Protein AF-E5XTR4-F1 (afdb_monomer_lite)

Sequence (170 aa):
MRFRQPLIAGAALVLGLLGGTASTASAEPEEAGPSCGLVDQMRAALRDEVGPGVGGVRSVLRQPYWLFEVQQNDVKAKLDILEGGADHLRDLDDGEPVPGLAPLLGQFEAAVAEARKETEDIFYFRVLNVYTQTPVLSRHPIRPSYWEKLDRVDDLSDQIDDFLDNVACD

Foldseek 3Di:
DDDDDDDDDDDDDDDDDDPDPPPPPPPPPPPAAAAPVLLVVLVCLLVVQQVQLLVQLVVLLQAWDQDLVVSLVSNVVSLVSNLVSLVSSVVSCVVPNGVPLVVLSVQLNVLSVVLVVVSVVVSVVVVVVPPDNGRDRPNDDDDPVSVVSSVSNVVSSVVSNVVSVPGDHD

pLDDT: mean 78.89, std 20.21, range [36.84, 97.56]

Structure (mmCIF, N/CA/C/O backbone):
data_AF-E5XTR4-F1
#
_entry.id   AF-E5XTR4-F1
#
loop_
_atom_site.group_PDB
_atom_site.id
_atom_site.type_symbol
_atom_site.label_atom_id
_atom_site.label_alt_id
_atom_site.label_comp_id
_atom_site.label_asym_id
_atom_site.label_entity_id
_atom_site.label_seq_id
_atom_site.pdbx_PDB_ins_code
_atom_site.Cartn_x
_atom_site.Cartn_y
_atom_site.Cartn_z
_atom_site.occupancy
_atom_site.B_iso_or_equiv
_atom_site.auth_seq_id
_atom_site.auth_comp_id
_atom_site.auth_asym_id
_atom_site.auth_atom_id
_atom_site.pdbx_PDB_model_num
ATOM 1 N N . MET A 1 1 ? -3.526 4.650 95.817 1.00 40.12 1 MET A N 1
ATOM 2 C CA . MET A 1 1 ? -4.913 4.225 95.512 1.00 40.12 1 MET A CA 1
ATOM 3 C C . MET A 1 1 ? -4.871 3.509 94.161 1.00 40.12 1 MET A C 1
ATOM 5 O O . MET A 1 1 ? -4.590 4.158 93.172 1.00 40.12 1 MET A O 1
ATOM 9 N N . ARG A 1 2 ? -4.605 2.196 94.134 1.00 36.84 2 ARG A N 1
ATOM 10 C CA . ARG A 1 2 ? -5.554 1.085 93.891 1.00 36.84 2 ARG A CA 1
ATOM 11 C C . ARG A 1 2 ? -6.583 1.305 92.761 1.00 36.84 2 ARG A C 1
ATOM 13 O O . ARG A 1 2 ? -7.552 2.014 92.970 1.00 36.84 2 ARG A O 1
ATOM 20 N N . PHE A 1 3 ? -6.357 0.542 91.681 1.00 38.72 3 PHE A N 1
ATOM 21 C CA . PHE A 1 3 ? -7.299 -0.294 90.912 1.00 38.72 3 PHE A CA 1
ATOM 22 C C . PHE A 1 3 ? -8.514 0.356 90.227 1.00 38.72 3 PHE A C 1
ATOM 24 O O . PHE A 1 3 ? -9.422 0.827 90.897 1.00 38.72 3 PHE A O 1
ATOM 31 N N . ARG A 1 4 ? -8.637 0.179 88.901 1.00 40.66 4 ARG A N 1
ATOM 32 C CA . ARG A 1 4 ? -9.357 -0.911 88.184 1.00 40.66 4 ARG A CA 1
ATOM 33 C C . ARG A 1 4 ? -9.231 -0.627 86.667 1.00 40.66 4 ARG A C 1
ATOM 35 O O . ARG A 1 4 ? -9.467 0.500 86.268 1.00 40.66 4 ARG A O 1
ATOM 42 N N . GLN A 1 5 ? -8.578 -1.459 85.848 1.00 51.50 5 GLN A N 1
ATOM 43 C CA . GLN A 1 5 ? -9.051 -2.705 85.206 1.00 51.50 5 GLN A CA 1
ATOM 44 C C . GLN A 1 5 ? -10.225 -2.531 84.204 1.00 51.50 5 GLN A C 1
ATOM 46 O O . GLN A 1 5 ? -10.965 -1.562 84.317 1.00 51.50 5 GLN A O 1
ATOM 51 N N . PRO A 1 6 ? -10.335 -3.406 83.179 1.00 52.34 6 PRO A N 1
ATOM 52 C CA . PRO A 1 6 ? -10.244 -2.992 81.777 1.00 52.34 6 PRO A CA 1
ATOM 53 C C . PRO A 1 6 ? -11.311 -3.671 80.873 1.00 52.34 6 PRO A C 1
ATOM 55 O O . PRO A 1 6 ? -12.275 -4.228 81.376 1.00 52.34 6 PRO A O 1
ATOM 58 N N . LEU A 1 7 ? -11.066 -3.655 79.555 1.00 41.06 7 LEU A N 1
ATOM 59 C CA . LEU A 1 7 ? -11.434 -4.661 78.538 1.00 41.06 7 LEU A CA 1
ATOM 60 C C . LEU A 1 7 ? -12.906 -5.131 78.402 1.00 41.06 7 LEU A C 1
ATOM 62 O O . LEU A 1 7 ? -13.417 -5.886 79.213 1.00 41.06 7 LEU A O 1
ATOM 66 N N . ILE A 1 8 ? -13.433 -4.853 77.202 1.00 43.66 8 ILE A N 1
ATOM 67 C CA . ILE A 1 8 ? -13.982 -5.822 76.227 1.00 43.66 8 ILE A CA 1
ATOM 68 C C . ILE A 1 8 ? -15.341 -6.508 76.495 1.00 43.66 8 ILE A C 1
ATOM 70 O O . ILE A 1 8 ? -15.574 -7.172 77.495 1.00 43.66 8 ILE A O 1
ATOM 74 N N . ALA A 1 9 ? -16.106 -6.487 75.395 1.00 41.25 9 ALA A N 1
ATOM 75 C CA . ALA A 1 9 ? -17.124 -7.424 74.914 1.00 41.25 9 ALA A CA 1
ATOM 76 C C . ALA A 1 9 ? -18.556 -7.287 75.435 1.00 41.25 9 ALA A C 1
ATOM 78 O O . ALA A 1 9 ? -18.863 -7.457 76.607 1.00 41.25 9 ALA A O 1
ATOM 79 N N . GLY A 1 10 ? -19.453 -7.107 74.466 1.00 39.19 10 GLY A N 1
ATOM 80 C CA . GLY A 1 10 ? -20.889 -7.259 74.634 1.00 39.19 10 GLY A CA 1
ATOM 81 C C . GLY A 1 10 ? -21.633 -6.737 73.416 1.00 39.19 10 GLY A C 1
ATOM 82 O O . GLY A 1 10 ? -22.237 -5.675 73.477 1.00 39.19 10 GLY A O 1
ATOM 83 N N . ALA A 1 11 ? -21.518 -7.450 72.296 1.00 47.25 11 ALA A N 1
ATOM 84 C CA . ALA A 1 11 ? -22.269 -7.194 71.075 1.00 47.25 11 ALA A CA 1
ATOM 85 C C . ALA A 1 11 ? -23.784 -7.156 71.335 1.00 47.25 11 ALA A C 1
ATOM 87 O O . ALA A 1 11 ? -24.310 -8.005 72.052 1.00 47.25 11 ALA A O 1
ATOM 88 N N . ALA A 1 12 ? -24.486 -6.241 70.668 1.00 42.75 12 ALA A N 1
ATOM 89 C CA . ALA A 1 12 ? -25.904 -6.398 70.382 1.00 42.75 12 ALA A CA 1
ATOM 90 C C . ALA A 1 12 ? -26.240 -5.687 69.066 1.00 42.75 12 ALA A C 1
ATOM 92 O O . ALA A 1 12 ? -26.162 -4.466 68.955 1.00 42.75 12 ALA A O 1
ATOM 93 N N . LEU A 1 13 ? -26.572 -6.511 68.071 1.00 47.56 13 LEU A N 1
ATOM 94 C CA . LEU A 1 13 ? -27.209 -6.149 66.813 1.00 47.56 13 LEU A CA 1
ATOM 95 C C . LEU A 1 13 ? -28.410 -5.226 67.042 1.00 47.56 13 LEU A C 1
ATOM 97 O O . LEU A 1 13 ? -29.317 -5.586 67.789 1.00 47.56 13 LEU A O 1
ATOM 101 N N . VAL A 1 14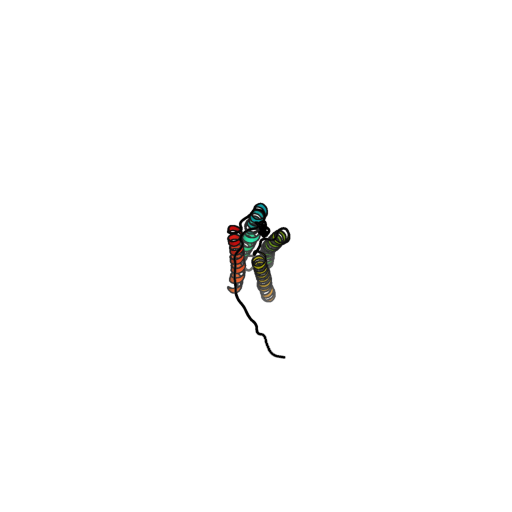 ? -28.489 -4.138 66.275 1.00 48.41 14 VAL A N 1
ATOM 102 C CA . VAL A 1 14 ? -29.774 -3.574 65.851 1.00 48.41 14 VAL A CA 1
ATOM 103 C C . VAL A 1 14 ? -29.693 -3.270 64.359 1.00 48.41 14 VAL A C 1
ATOM 105 O O . VAL A 1 14 ? -28.835 -2.524 63.894 1.00 48.41 14 VAL A O 1
ATOM 108 N N . LEU A 1 15 ? -30.581 -3.937 63.625 1.00 46.50 15 LEU A N 1
ATOM 109 C CA . LEU A 1 15 ? -30.816 -3.809 62.198 1.00 46.50 15 LEU A CA 1
ATOM 110 C C . LEU A 1 15 ? -31.349 -2.423 61.819 1.00 46.50 15 LEU A C 1
ATOM 112 O O . LEU A 1 15 ? -32.237 -1.896 62.483 1.00 46.50 15 LEU A O 1
ATOM 116 N N . GLY A 1 16 ? -30.932 -1.970 60.636 1.00 42.00 16 GLY A N 1
ATOM 117 C CA . GLY A 1 16 ? -31.845 -1.350 59.679 1.00 42.00 16 GLY A CA 1
ATOM 118 C C . GLY A 1 16 ? -31.850 0.171 59.634 1.00 42.00 16 GLY A C 1
ATOM 119 O O . GLY A 1 16 ? -32.645 0.812 60.306 1.00 42.00 16 GLY A O 1
ATOM 120 N N . LEU A 1 17 ? -31.099 0.731 58.687 1.00 42.66 17 LEU A N 1
ATOM 121 C CA . LEU A 1 17 ? -31.644 1.785 57.838 1.00 42.66 17 LEU A CA 1
ATOM 122 C C . LEU A 1 17 ? -31.070 1.635 56.431 1.00 42.66 17 LEU A C 1
ATOM 124 O O . LEU A 1 17 ? -29.867 1.725 56.201 1.00 42.66 17 LEU A O 1
ATOM 128 N N . LEU A 1 18 ? -31.985 1.327 55.517 1.00 50.75 18 LEU A N 1
ATOM 129 C CA . LEU A 1 18 ? -31.784 1.241 54.084 1.00 50.75 18 LEU A CA 1
ATOM 130 C C . LEU A 1 18 ? -31.317 2.602 53.554 1.00 50.75 18 LEU A C 1
ATOM 132 O O . LEU A 1 18 ? -32.123 3.500 53.335 1.00 50.75 18 LEU A O 1
ATOM 136 N N . GLY A 1 19 ? -30.014 2.750 53.350 1.00 45.84 19 GLY A N 1
ATOM 137 C CA . GLY A 1 19 ? -29.430 3.787 52.510 1.00 45.84 19 GLY A CA 1
ATOM 138 C C . GLY A 1 19 ? -28.726 3.077 51.373 1.00 45.84 19 GLY A C 1
ATOM 139 O O . GLY A 1 19 ? -27.579 2.675 51.533 1.00 45.84 19 GLY A O 1
ATOM 140 N N . GLY A 1 20 ? -29.456 2.829 50.283 1.00 43.19 20 GLY A N 1
ATOM 141 C CA . GLY A 1 20 ? -28.927 2.166 49.100 1.00 43.19 20 GLY A CA 1
ATOM 142 C C . GLY A 1 20 ? -27.648 2.859 48.657 1.00 43.19 20 GLY A C 1
ATOM 143 O O . GLY A 1 20 ? -27.666 4.022 48.261 1.00 43.19 20 GLY A O 1
ATOM 144 N N . THR A 1 21 ? -26.533 2.141 48.747 1.00 49.09 21 THR A N 1
ATOM 145 C CA . THR A 1 21 ? -25.330 2.480 48.007 1.00 49.09 21 THR A CA 1
ATOM 146 C C . THR A 1 21 ? -25.725 2.369 46.546 1.00 49.09 21 THR A C 1
ATOM 148 O O . THR A 1 21 ? -25.849 1.264 46.018 1.00 49.09 21 THR A O 1
ATOM 151 N N . ALA A 1 22 ? -26.021 3.503 45.914 1.00 47.16 22 ALA A N 1
ATOM 152 C CA . ALA A 1 22 ? -26.033 3.574 44.470 1.00 47.16 22 ALA A CA 1
ATOM 153 C C . ALA A 1 22 ? -24.626 3.158 44.040 1.00 47.16 22 ALA A C 1
ATOM 155 O O . ALA A 1 22 ? -23.686 3.946 44.125 1.00 47.16 22 ALA A O 1
ATOM 156 N N . SER A 1 23 ? -24.469 1.881 43.680 1.00 46.38 23 SER A N 1
ATOM 157 C CA . SER A 1 23 ? -23.369 1.453 42.837 1.00 46.38 23 SER A CA 1
ATOM 158 C C . SER A 1 23 ? -23.468 2.344 41.617 1.00 46.38 23 SER A C 1
ATOM 160 O O . SER A 1 23 ? -24.349 2.166 40.778 1.00 46.38 23 SER A O 1
ATOM 162 N N . THR A 1 24 ? -22.599 3.343 41.549 1.00 49.59 24 THR A N 1
ATOM 163 C CA . THR A 1 24 ? -22.197 3.922 40.283 1.00 49.59 24 THR A CA 1
ATOM 164 C C . THR A 1 24 ? -21.539 2.771 39.541 1.00 49.59 24 THR A C 1
ATOM 166 O O . THR A 1 24 ? -20.339 2.535 39.665 1.00 49.59 24 THR A O 1
ATOM 169 N N . ALA A 1 25 ? -22.355 1.979 38.845 1.00 49.72 25 ALA A N 1
ATOM 170 C CA . ALA A 1 25 ? -21.901 1.353 37.630 1.00 49.72 25 ALA A CA 1
ATOM 171 C C . ALA A 1 25 ? -21.389 2.528 36.798 1.00 49.72 25 ALA A C 1
ATOM 173 O O . ALA A 1 25 ? -22.177 3.289 36.236 1.00 49.72 25 ALA A O 1
ATOM 174 N N . SER A 1 26 ? -20.074 2.759 36.843 1.00 45.09 26 SER A N 1
ATOM 175 C CA . SER A 1 26 ? -19.407 3.333 35.692 1.00 45.09 26 SER A CA 1
ATOM 176 C C . SER A 1 26 ? -19.839 2.423 34.561 1.00 45.09 26 SER A C 1
ATOM 178 O O . SER A 1 26 ? -19.390 1.284 34.484 1.00 45.09 26 SER A O 1
ATOM 180 N N . ALA A 1 27 ? -20.793 2.882 33.755 1.00 49.34 27 ALA A N 1
ATOM 181 C CA . ALA A 1 27 ? -20.753 2.515 32.364 1.00 49.34 27 ALA A CA 1
ATOM 182 C C . ALA A 1 27 ? -19.355 2.967 31.940 1.00 49.34 27 ALA A C 1
ATOM 184 O O . ALA A 1 27 ? -19.097 4.168 31.827 1.00 49.34 27 ALA A O 1
ATOM 185 N N . GLU A 1 28 ? -18.413 2.019 31.881 1.00 56.44 28 GLU A N 1
ATOM 186 C CA . GLU A 1 28 ? -17.307 2.151 30.944 1.00 56.44 28 GLU A CA 1
ATOM 187 C C . GLU A 1 28 ? -17.962 2.674 29.667 1.00 56.44 28 GLU A C 1
ATOM 189 O O . GLU A 1 28 ? -18.993 2.115 29.271 1.00 56.44 28 GLU A O 1
ATOM 194 N N . PRO A 1 29 ? -17.507 3.816 29.122 1.00 50.31 29 PRO A N 1
ATOM 195 C CA . PRO A 1 29 ? -17.970 4.219 27.810 1.00 50.31 29 PRO A CA 1
ATOM 196 C C . PRO A 1 29 ? -17.826 2.970 26.949 1.00 50.31 29 PRO A C 1
ATOM 198 O O . PRO A 1 29 ? -16.725 2.424 26.888 1.00 50.31 29 PRO A O 1
ATOM 201 N N . GLU A 1 30 ? -18.929 2.455 26.400 1.00 58.47 30 GLU A N 1
ATOM 202 C CA . GLU A 1 30 ? -18.812 1.563 25.255 1.00 58.47 30 GLU A CA 1
ATOM 203 C C . GLU A 1 30 ? -17.946 2.367 24.289 1.00 58.47 30 GLU A C 1
ATOM 205 O O . GLU A 1 30 ? -18.343 3.459 23.868 1.00 58.47 30 GLU A O 1
ATOM 210 N N . GLU A 1 31 ? -16.688 1.946 24.121 1.00 62.41 31 GLU A N 1
ATOM 211 C CA . GLU A 1 31 ? -15.827 2.499 23.091 1.00 62.41 31 GLU A CA 1
ATOM 212 C C . GLU A 1 31 ? -16.582 2.195 21.816 1.00 62.41 31 GLU A C 1
ATOM 214 O O . GLU A 1 31 ? -16.644 1.038 21.403 1.00 62.41 31 GLU A O 1
ATOM 219 N N . ALA A 1 32 ? -17.271 3.216 21.304 1.00 70.19 32 ALA A N 1
ATOM 220 C CA . ALA A 1 32 ? -18.025 3.085 20.083 1.00 70.19 32 ALA A CA 1
ATOM 221 C C . ALA A 1 32 ? -17.045 2.543 19.043 1.00 70.19 32 ALA A C 1
ATOM 223 O O . ALA A 1 32 ? -15.969 3.121 18.842 1.00 70.19 32 ALA A O 1
ATOM 224 N N . GLY A 1 33 ? -17.374 1.380 18.493 1.00 79.19 33 GLY A N 1
ATOM 225 C CA . GLY A 1 33 ? -16.603 0.754 17.441 1.00 79.19 33 GLY A CA 1
ATOM 226 C C . GLY A 1 33 ? -16.514 1.688 16.236 1.00 79.19 33 GLY A C 1
ATOM 227 O O . GLY A 1 33 ? -17.305 2.628 16.105 1.00 79.19 33 GLY A O 1
ATOM 228 N N . PRO A 1 34 ? -15.552 1.455 15.334 1.00 88.62 34 PRO A N 1
ATOM 229 C CA . PRO A 1 34 ? -15.485 2.227 14.106 1.00 88.62 34 PRO A CA 1
ATOM 230 C C . PRO A 1 34 ? -16.775 2.056 13.303 1.00 88.62 34 PRO A C 1
ATOM 232 O O . PRO A 1 34 ? -17.405 0.995 13.314 1.00 88.62 34 PRO A O 1
ATOM 235 N N . SER A 1 35 ? -17.145 3.083 12.550 1.00 91.81 35 SER A N 1
ATOM 236 C CA . SER A 1 35 ? -18.289 3.021 11.654 1.00 91.81 35 SER A CA 1
ATOM 237 C C . SER A 1 35 ? -18.112 1.903 10.620 1.00 91.81 35 SER A C 1
ATOM 239 O O . SER A 1 35 ? -17.035 1.721 10.045 1.00 91.81 35 SER A O 1
ATOM 241 N N . CYS A 1 36 ? -19.182 1.164 10.305 1.00 92.81 36 CYS A N 1
ATOM 242 C CA . CYS A 1 36 ? -19.091 0.113 9.276 1.00 92.81 36 CYS A CA 1
ATOM 243 C C . CYS A 1 36 ? -18.645 0.681 7.915 1.00 92.81 36 CYS A C 1
ATOM 245 O O . CYS A 1 36 ? -17.949 0.017 7.150 1.00 92.81 36 CYS A O 1
ATOM 247 N N . GLY A 1 37 ? -18.995 1.943 7.641 1.00 93.94 37 GLY A N 1
ATOM 248 C CA . GLY A 1 37 ? -18.546 2.655 6.449 1.00 93.94 37 GLY A CA 1
ATOM 249 C C . GLY A 1 37 ? -17.033 2.878 6.405 1.00 93.94 37 GLY A C 1
ATOM 250 O O . GLY A 1 37 ? -16.463 2.853 5.316 1.00 93.94 37 GLY A O 1
ATOM 251 N N . LEU A 1 38 ? -16.363 3.081 7.544 1.00 94.81 38 LEU A N 1
ATOM 252 C CA . LEU A 1 38 ? -14.901 3.146 7.605 1.00 94.81 38 LEU A CA 1
ATOM 253 C C . LEU A 1 38 ? -14.280 1.788 7.270 1.00 94.81 38 LEU A C 1
ATOM 255 O O . LEU A 1 38 ? -13.405 1.713 6.410 1.00 94.81 38 LEU A O 1
ATOM 259 N N . VAL A 1 39 ? -14.764 0.715 7.903 1.00 94.81 39 VAL A N 1
ATOM 260 C CA . VAL A 1 39 ? -14.250 -0.646 7.677 1.00 94.81 39 VAL A CA 1
ATOM 261 C C . VAL A 1 39 ? -14.396 -1.036 6.200 1.00 94.81 39 VAL A C 1
ATOM 263 O O . VAL A 1 39 ? -13.458 -1.552 5.593 1.00 94.81 39 VAL A O 1
ATOM 266 N N . ASP A 1 40 ? -15.534 -0.716 5.578 1.00 95.75 40 ASP A N 1
ATOM 267 C CA . ASP A 1 40 ? -15.756 -0.949 4.148 1.00 95.75 40 ASP A CA 1
ATOM 268 C C . ASP A 1 40 ? -14.828 -0.113 3.251 1.00 95.75 40 ASP A C 1
ATOM 270 O O . ASP A 1 40 ? -14.373 -0.603 2.215 1.00 95.75 40 ASP A O 1
ATOM 274 N N . GLN A 1 41 ? -14.512 1.128 3.637 1.00 96.44 41 GLN A N 1
ATOM 275 C CA . GLN A 1 41 ? -13.539 1.964 2.923 1.00 96.44 41 GLN A CA 1
ATOM 276 C C . GLN A 1 41 ? -12.123 1.394 3.024 1.00 96.44 41 GLN A C 1
ATOM 278 O O . GLN A 1 41 ? -11.426 1.336 2.014 1.00 96.44 41 GLN A O 1
ATOM 283 N N . MET A 1 42 ? -11.717 0.911 4.200 1.00 96.75 42 MET A N 1
ATOM 284 C CA . MET A 1 42 ? -10.415 0.268 4.386 1.00 96.75 42 MET A CA 1
ATOM 285 C C . MET A 1 42 ? -10.301 -1.012 3.546 1.00 96.75 42 MET A C 1
ATOM 287 O O . MET A 1 42 ? -9.315 -1.192 2.831 1.00 96.75 42 MET A O 1
ATOM 291 N N . ARG A 1 43 ? -11.344 -1.856 3.520 1.00 96.12 43 ARG A N 1
ATOM 292 C CA . ARG A 1 43 ? -11.396 -3.022 2.617 1.00 96.12 43 ARG A CA 1
ATOM 293 C C . ARG A 1 43 ? -11.330 -2.620 1.145 1.00 96.12 43 ARG A C 1
ATOM 295 O O . ARG A 1 43 ? -10.665 -3.278 0.344 1.00 96.12 43 ARG A O 1
ATOM 302 N N . ALA A 1 44 ? -12.019 -1.545 0.764 1.00 95.56 44 ALA A N 1
ATOM 303 C CA . ALA A 1 44 ? -11.960 -1.033 -0.599 1.00 95.56 44 ALA A CA 1
ATOM 304 C C . ALA A 1 44 ? -10.542 -0.565 -0.961 1.00 95.56 44 ALA A C 1
ATOM 306 O O . ALA A 1 44 ? -10.060 -0.931 -2.027 1.00 95.56 44 ALA A O 1
ATOM 307 N N . ALA A 1 45 ? -9.844 0.146 -0.071 1.00 94.50 45 ALA A N 1
ATOM 308 C CA . ALA A 1 45 ? -8.453 0.551 -0.282 1.00 94.50 45 ALA A CA 1
ATOM 309 C C . ALA A 1 45 ? -7.517 -0.666 -0.434 1.00 94.50 45 ALA A C 1
ATOM 311 O O . ALA A 1 45 ? -6.717 -0.725 -1.373 1.00 94.50 45 ALA A O 1
ATOM 312 N N . LEU A 1 46 ? -7.668 -1.696 0.409 1.00 95.56 46 LEU A N 1
ATOM 313 C CA . LEU A 1 46 ? -6.909 -2.948 0.278 1.00 95.56 46 LEU A CA 1
ATOM 314 C C . LEU A 1 46 ? -7.143 -3.617 -1.086 1.00 95.56 46 LEU A C 1
ATOM 316 O O . LEU A 1 46 ? -6.202 -3.998 -1.786 1.00 95.56 46 LEU A O 1
ATOM 320 N N . ARG A 1 47 ? -8.405 -3.729 -1.506 1.00 95.88 47 ARG A N 1
ATOM 321 C CA . ARG A 1 47 ? -8.779 -4.413 -2.750 1.00 95.88 47 ARG A CA 1
ATOM 322 C C . ARG A 1 47 ? -8.443 -3.620 -4.009 1.00 95.88 47 ARG A C 1
ATOM 324 O O . ARG A 1 47 ? -8.064 -4.221 -5.013 1.00 95.88 47 ARG A O 1
ATOM 331 N N . ASP A 1 48 ? -8.651 -2.310 -3.995 1.00 95.56 48 ASP A N 1
ATOM 332 C CA . ASP A 1 48 ? -8.648 -1.479 -5.201 1.00 95.56 48 ASP A CA 1
ATOM 333 C C . ASP A 1 48 ? -7.309 -0.748 -5.398 1.00 95.56 48 ASP A C 1
ATOM 335 O O . ASP A 1 48 ? -6.991 -0.339 -6.518 1.00 95.56 48 ASP A O 1
ATOM 339 N N . GLU A 1 49 ? -6.483 -0.660 -4.351 1.00 93.94 49 GLU A N 1
ATOM 340 C CA . GLU A 1 49 ? -5.187 0.024 -4.384 1.00 93.94 49 GLU A CA 1
ATOM 341 C C . GLU A 1 49 ? -4.044 -0.939 -4.035 1.00 93.94 49 GLU A C 1
ATOM 343 O O . GLU A 1 49 ? -3.189 -1.212 -4.886 1.00 93.94 49 GLU A O 1
ATOM 348 N N . VAL A 1 50 ? -4.059 -1.544 -2.842 1.00 94.06 50 VAL A N 1
ATOM 349 C CA . VAL A 1 50 ? -2.966 -2.419 -2.372 1.00 94.06 50 VAL A CA 1
ATOM 350 C C . VAL A 1 50 ? -2.819 -3.667 -3.246 1.00 94.06 50 VAL A C 1
ATOM 352 O O . VAL A 1 50 ? -1.751 -3.894 -3.824 1.00 94.06 50 VAL A O 1
ATOM 355 N N . GLY A 1 51 ? -3.889 -4.446 -3.422 1.00 93.88 51 GLY A N 1
ATOM 356 C CA . GLY A 1 51 ? -3.877 -5.667 -4.234 1.00 93.88 51 GLY A CA 1
ATOM 357 C C . GLY A 1 51 ? -3.413 -5.428 -5.684 1.00 93.88 51 GLY A C 1
ATOM 358 O O . GLY A 1 51 ? -2.489 -6.104 -6.158 1.00 93.88 51 GLY A O 1
ATOM 359 N N . PRO A 1 52 ? -3.979 -4.444 -6.411 1.00 92.69 52 PRO A N 1
ATOM 360 C CA . PRO A 1 52 ? -3.537 -4.066 -7.751 1.00 92.69 52 PRO A CA 1
ATOM 361 C C . PRO A 1 52 ? -2.102 -3.535 -7.795 1.00 92.69 52 PRO A C 1
ATOM 363 O O . PRO A 1 52 ? -1.406 -3.771 -8.790 1.00 92.69 52 PRO A O 1
ATOM 366 N N . GLY A 1 53 ? -1.639 -2.863 -6.738 1.00 91.81 53 GLY A N 1
ATOM 367 C CA . GLY A 1 53 ? -0.247 -2.456 -6.558 1.00 91.81 53 GLY A CA 1
ATOM 368 C C . GLY A 1 53 ? 0.695 -3.661 -6.522 1.00 91.81 53 GLY A C 1
ATOM 369 O O . GLY A 1 53 ? 1.534 -3.818 -7.416 1.00 91.81 53 GLY A O 1
ATOM 370 N N . VAL A 1 54 ? 0.512 -4.573 -5.559 1.00 92.88 54 VAL A N 1
ATOM 371 C CA . VAL A 1 54 ? 1.352 -5.778 -5.402 1.00 92.88 54 VAL A CA 1
ATOM 372 C C . VAL A 1 54 ? 1.273 -6.676 -6.643 1.00 92.88 54 VAL A C 1
ATOM 374 O O . VAL A 1 54 ? 2.299 -7.059 -7.221 1.00 92.88 54 VAL A O 1
ATOM 377 N N . GLY A 1 55 ? 0.060 -6.991 -7.107 1.00 92.31 55 GLY A N 1
ATOM 378 C CA . GLY A 1 55 ? -0.164 -7.804 -8.303 1.00 92.31 55 GLY A CA 1
ATOM 379 C C . GLY A 1 55 ? 0.437 -7.171 -9.562 1.00 92.31 55 GLY A C 1
ATOM 380 O O . GLY A 1 55 ? 1.028 -7.865 -10.399 1.00 92.31 55 GLY A O 1
ATOM 381 N N . GLY A 1 56 ? 0.363 -5.843 -9.668 1.00 91.69 56 GLY A N 1
ATOM 382 C CA . GLY A 1 56 ? 0.980 -5.056 -10.727 1.00 91.69 56 GLY A CA 1
ATOM 383 C C . GLY A 1 56 ? 2.501 -5.181 -10.737 1.00 91.69 56 GLY A C 1
ATOM 384 O O . GLY A 1 56 ? 3.070 -5.506 -11.782 1.00 91.69 56 GLY A O 1
ATOM 385 N N . VAL A 1 57 ? 3.158 -4.991 -9.587 1.00 92.12 57 VAL A N 1
ATOM 386 C CA . VAL A 1 57 ? 4.618 -5.149 -9.456 1.00 92.12 57 VAL A CA 1
ATOM 387 C C . VAL A 1 57 ? 5.046 -6.557 -9.877 1.00 92.12 57 VAL A C 1
ATOM 389 O O . VAL A 1 57 ? 5.937 -6.717 -10.719 1.00 92.12 57 VAL A O 1
ATOM 392 N N . ARG A 1 58 ? 4.376 -7.594 -9.351 1.00 92.12 58 ARG A N 1
ATOM 393 C CA . ARG A 1 58 ? 4.669 -8.994 -9.699 1.00 92.12 58 ARG A CA 1
ATOM 394 C C . ARG A 1 58 ? 4.517 -9.248 -11.200 1.00 92.12 58 ARG A C 1
ATOM 396 O O . ARG A 1 58 ? 5.343 -9.951 -11.786 1.00 92.12 58 ARG A O 1
ATOM 403 N N . SER A 1 59 ? 3.487 -8.680 -11.827 1.00 91.00 59 SER A N 1
ATOM 404 C CA . SER A 1 59 ? 3.251 -8.803 -13.267 1.00 91.00 59 SER A CA 1
ATOM 405 C C . SER A 1 59 ? 4.392 -8.182 -14.078 1.00 91.00 59 SER A C 1
ATOM 407 O O . SER A 1 59 ? 5.022 -8.882 -14.874 1.00 91.00 59 SER A O 1
ATOM 409 N N . VAL A 1 60 ? 4.731 -6.915 -13.816 1.00 89.81 60 VAL A N 1
ATOM 410 C CA . VAL A 1 60 ? 5.783 -6.177 -14.541 1.00 89.81 60 VAL A CA 1
ATOM 411 C C . VAL A 1 60 ? 7.140 -6.883 -14.443 1.00 89.81 60 VAL A C 1
ATOM 413 O O . VAL A 1 60 ? 7.862 -7.005 -15.435 1.00 89.81 60 VAL A O 1
ATOM 416 N N . LEU A 1 61 ? 7.489 -7.411 -13.269 1.00 85.12 61 LEU A N 1
ATOM 417 C CA . LEU A 1 61 ? 8.765 -8.103 -13.066 1.00 85.12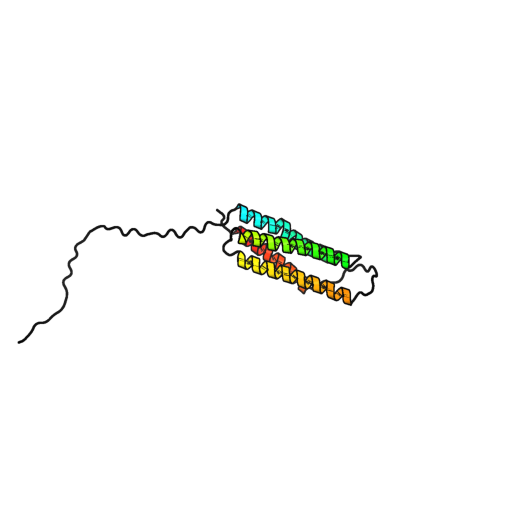 61 LEU A CA 1
ATOM 418 C C . LEU A 1 61 ? 8.843 -9.483 -13.730 1.00 85.12 61 LEU A C 1
ATOM 420 O O . LEU A 1 61 ? 9.940 -9.962 -14.023 1.00 85.12 61 LEU A O 1
ATOM 424 N N . ARG A 1 62 ? 7.701 -10.134 -13.979 1.00 86.38 62 ARG A N 1
ATOM 425 C CA . ARG A 1 62 ? 7.637 -11.414 -14.705 1.00 86.38 62 ARG A CA 1
ATOM 426 C C . ARG A 1 62 ? 7.621 -11.227 -16.221 1.00 86.38 62 ARG A C 1
ATOM 428 O O . ARG A 1 62 ? 7.975 -12.165 -16.942 1.00 86.38 62 ARG A O 1
ATOM 435 N N . GLN A 1 63 ? 7.204 -10.058 -16.703 1.00 82.94 63 GLN A N 1
ATOM 436 C CA . GLN A 1 63 ? 7.110 -9.763 -18.128 1.00 82.94 63 GLN A CA 1
ATOM 437 C C . GLN A 1 63 ? 8.491 -9.469 -18.738 1.00 82.94 63 GLN A C 1
ATOM 439 O O . GLN A 1 63 ? 9.345 -8.850 -18.099 1.00 82.94 63 GLN A O 1
ATOM 444 N N . PRO A 1 64 ? 8.740 -9.902 -19.986 1.00 76.81 64 PRO A N 1
ATOM 445 C CA . PRO A 1 64 ? 9.927 -9.490 -20.715 1.00 76.81 64 PRO A CA 1
ATOM 446 C C . PRO A 1 64 ? 9.789 -8.034 -21.175 1.00 76.81 64 PRO A C 1
ATOM 448 O O . PRO A 1 64 ? 8.786 -7.666 -21.782 1.00 76.81 64 PRO A O 1
ATOM 451 N N . TYR A 1 65 ? 10.831 -7.233 -20.959 1.00 72.75 65 TYR A N 1
ATOM 452 C CA . TYR A 1 65 ? 10.911 -5.861 -21.458 1.00 72.75 65 TYR A CA 1
ATOM 453 C C . TYR A 1 65 ? 12.029 -5.712 -22.485 1.00 72.75 65 TYR A C 1
ATOM 455 O O . TYR A 1 65 ? 13.081 -6.348 -22.393 1.00 72.75 65 TYR A O 1
ATOM 463 N N . TRP A 1 66 ? 11.781 -4.857 -23.476 1.00 68.69 66 TRP A N 1
ATOM 464 C CA . TRP A 1 66 ? 12.775 -4.456 -24.477 1.00 68.69 66 TRP A CA 1
ATOM 465 C C . TRP A 1 66 ? 13.745 -3.410 -23.941 1.00 68.69 66 TRP A C 1
ATOM 467 O O . TRP A 1 66 ? 14.909 -3.382 -24.330 1.00 68.69 66 TRP A O 1
ATOM 477 N N . LEU A 1 67 ? 13.239 -2.544 -23.062 1.00 73.62 67 LEU A N 1
ATOM 478 C CA . LEU A 1 67 ? 13.967 -1.444 -22.458 1.00 73.62 67 LEU A CA 1
ATOM 479 C C . LEU A 1 67 ? 13.832 -1.539 -20.947 1.00 73.62 67 LEU A C 1
ATOM 481 O O . LEU A 1 67 ? 12.728 -1.539 -20.402 1.00 73.62 67 LEU A O 1
ATOM 485 N N . PHE A 1 68 ? 14.978 -1.589 -20.283 1.00 74.19 68 PHE A N 1
ATOM 486 C CA . PHE A 1 68 ? 15.040 -1.730 -18.839 1.00 74.19 68 PHE A CA 1
ATOM 487 C C . PHE A 1 68 ? 14.441 -0.532 -18.093 1.00 74.19 68 PHE A C 1
ATOM 489 O O . PHE A 1 68 ? 13.766 -0.704 -17.085 1.00 74.19 68 PHE A O 1
ATOM 496 N N . GLU A 1 69 ? 14.634 0.672 -18.630 1.00 78.19 69 GLU A N 1
ATOM 497 C CA . GLU A 1 69 ? 14.062 1.908 -18.091 1.00 78.19 69 GLU A CA 1
ATOM 498 C C . GLU A 1 69 ? 12.527 1.888 -18.112 1.00 78.19 69 GLU A C 1
ATOM 500 O O . GLU A 1 69 ? 11.888 2.309 -17.153 1.00 78.19 69 GLU A O 1
ATOM 505 N N . VAL A 1 70 ? 11.923 1.328 -19.165 1.00 83.00 70 VAL A N 1
ATOM 506 C CA . VAL A 1 70 ? 10.462 1.188 -19.249 1.00 83.00 70 VAL A CA 1
ATOM 507 C C . VAL A 1 70 ? 9.968 0.210 -18.184 1.00 83.00 70 VAL A C 1
ATOM 509 O O . VAL A 1 70 ? 9.012 0.518 -17.482 1.00 83.00 70 VAL A O 1
ATOM 512 N N . GLN A 1 71 ? 10.668 -0.914 -17.983 1.00 84.81 71 GLN A N 1
ATOM 513 C CA . GLN A 1 71 ? 10.345 -1.837 -16.891 1.00 84.81 71 GLN A CA 1
ATOM 514 C C . GLN A 1 71 ? 10.443 -1.145 -15.529 1.00 84.81 71 GLN A C 1
ATOM 516 O O . GLN A 1 71 ? 9.565 -1.314 -14.691 1.00 84.81 71 GLN A O 1
ATOM 521 N N . GLN A 1 72 ? 11.498 -0.358 -15.304 1.00 84.75 72 GLN A N 1
ATOM 522 C CA . GLN A 1 72 ? 11.690 0.377 -14.057 1.00 84.75 72 GLN A CA 1
ATOM 523 C C . GLN A 1 72 ? 10.545 1.350 -13.788 1.00 84.75 72 GLN A C 1
ATOM 525 O O . GLN A 1 72 ? 10.035 1.393 -12.671 1.00 84.75 72 GLN A O 1
ATOM 530 N N . ASN A 1 73 ? 10.154 2.125 -14.797 1.00 88.12 73 ASN A N 1
ATOM 531 C CA . ASN A 1 73 ? 9.080 3.103 -14.678 1.00 88.12 73 ASN A CA 1
ATOM 532 C C . ASN A 1 73 ? 7.734 2.423 -14.419 1.00 88.12 73 ASN A C 1
ATOM 534 O O . ASN A 1 73 ? 6.986 2.879 -13.558 1.00 88.12 73 ASN A O 1
ATOM 538 N N . ASP A 1 74 ? 7.464 1.298 -15.082 1.00 91.00 74 ASP A N 1
ATOM 539 C CA . ASP A 1 74 ? 6.246 0.526 -14.847 1.00 91.00 74 ASP A CA 1
ATOM 540 C C . ASP A 1 74 ? 6.218 -0.063 -13.431 1.00 91.00 74 ASP A C 1
ATOM 542 O O . ASP A 1 74 ? 5.190 0.023 -12.765 1.00 91.00 74 ASP A O 1
ATOM 546 N N . VAL A 1 75 ? 7.335 -0.609 -12.925 1.00 90.88 75 VAL A N 1
ATOM 547 C CA . VAL A 1 75 ? 7.393 -1.088 -11.532 1.00 90.88 75 VAL A CA 1
ATOM 548 C C . VAL A 1 75 ? 7.179 0.068 -10.558 1.00 90.88 75 VAL A C 1
ATOM 550 O O . VAL A 1 75 ? 6.389 -0.076 -9.629 1.00 90.88 75 VAL A O 1
ATOM 553 N N . LYS A 1 76 ? 7.840 1.213 -10.771 1.00 91.56 76 LYS A N 1
ATOM 554 C CA . LYS A 1 76 ? 7.668 2.408 -9.932 1.00 91.56 76 LYS A CA 1
ATOM 555 C C . LYS A 1 76 ? 6.213 2.853 -9.888 1.00 91.56 76 LYS A C 1
ATOM 557 O O . LYS A 1 76 ? 5.683 3.002 -8.801 1.00 91.56 76 LYS A O 1
ATOM 562 N N . ALA A 1 77 ? 5.541 2.933 -11.034 1.00 94.38 77 ALA A N 1
ATOM 563 C CA . ALA A 1 77 ? 4.128 3.293 -11.082 1.00 94.38 77 ALA A CA 1
ATOM 564 C C . ALA A 1 77 ? 3.238 2.320 -10.285 1.00 94.38 77 ALA A C 1
ATOM 566 O O . ALA A 1 77 ? 2.228 2.731 -9.723 1.00 94.38 77 ALA A O 1
ATOM 567 N N . LYS A 1 78 ? 3.586 1.026 -10.220 1.00 95.75 78 LYS A N 1
ATOM 568 C CA . LYS A 1 78 ? 2.854 0.048 -9.394 1.00 95.75 78 LYS A CA 1
ATOM 569 C C . LYS A 1 78 ? 3.185 0.149 -7.908 1.00 95.75 78 LYS A C 1
ATOM 571 O O . LYS A 1 78 ? 2.290 -0.037 -7.092 1.00 95.75 78 LYS A O 1
ATOM 576 N N . LEU A 1 79 ? 4.425 0.483 -7.563 1.00 93.44 79 LEU A N 1
ATOM 577 C CA . LEU A 1 79 ? 4.809 0.797 -6.187 1.00 93.44 79 LEU A CA 1
ATOM 578 C C . LEU A 1 79 ? 4.170 2.098 -5.693 1.00 93.44 79 LEU A C 1
ATOM 580 O O . LEU A 1 79 ? 3.795 2.158 -4.534 1.00 93.44 79 LEU A O 1
ATOM 584 N N . ASP A 1 80 ? 4.003 3.101 -6.557 1.00 95.12 80 ASP A N 1
ATOM 585 C CA . ASP A 1 80 ? 3.333 4.359 -6.209 1.00 95.12 80 ASP A CA 1
ATOM 586 C C . ASP A 1 80 ? 1.849 4.120 -5.879 1.00 95.12 80 ASP A C 1
ATOM 588 O O . ASP A 1 80 ? 1.330 4.713 -4.942 1.00 95.12 80 ASP A O 1
ATOM 592 N N . ILE A 1 81 ? 1.175 3.210 -6.598 1.00 95.31 81 ILE A N 1
ATOM 593 C CA . ILE A 1 81 ? -0.196 2.778 -6.261 1.00 95.31 81 ILE A CA 1
ATOM 594 C C . ILE A 1 81 ? -0.225 2.072 -4.900 1.00 95.31 81 ILE A C 1
ATOM 596 O O . ILE A 1 81 ? -1.105 2.334 -4.089 1.00 95.31 81 ILE A O 1
ATOM 600 N N . LEU A 1 82 ? 0.736 1.179 -4.650 1.00 94.69 82 LEU A N 1
ATOM 601 C CA . LEU A 1 82 ? 0.828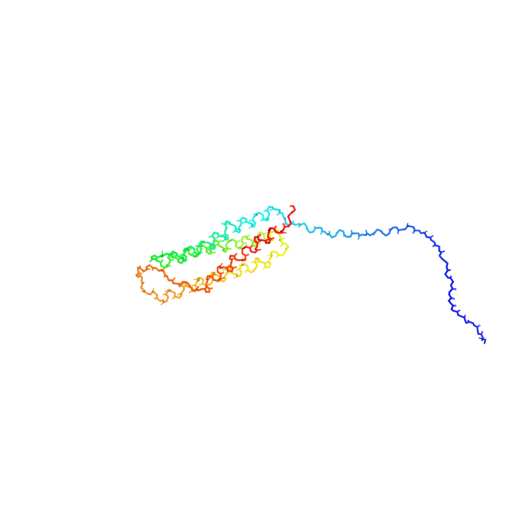 0.436 -3.394 1.00 94.69 82 LEU A CA 1
ATOM 602 C C . LEU A 1 82 ? 1.101 1.353 -2.189 1.00 94.69 82 LEU A C 1
ATOM 604 O O . LEU A 1 82 ? 0.480 1.187 -1.146 1.00 94.69 82 LEU A O 1
ATOM 608 N N . GLU A 1 83 ? 2.018 2.308 -2.334 1.00 95.81 83 GLU A N 1
ATOM 609 C CA . GLU A 1 83 ? 2.316 3.317 -1.312 1.00 95.81 83 GLU A CA 1
ATOM 610 C C . GLU A 1 83 ? 1.119 4.237 -1.081 1.00 95.81 83 GLU A C 1
ATOM 612 O O . GLU A 1 83 ? 0.741 4.439 0.065 1.00 95.81 83 GLU A O 1
ATOM 617 N N . GLY A 1 84 ? 0.447 4.680 -2.150 1.00 95.81 84 GLY A N 1
ATOM 618 C CA . GLY A 1 84 ? -0.798 5.439 -2.037 1.00 95.81 84 GLY A CA 1
ATOM 619 C C . GLY A 1 84 ? -1.885 4.689 -1.263 1.00 95.81 84 GLY A C 1
ATOM 620 O O . GLY A 1 84 ? -2.534 5.286 -0.414 1.00 95.81 84 GLY A O 1
ATOM 621 N N . GLY A 1 85 ? -2.023 3.377 -1.479 1.00 96.00 85 GLY A N 1
ATOM 622 C CA . GLY A 1 85 ? -2.943 2.542 -0.704 1.00 96.00 85 GLY A CA 1
ATOM 623 C C . GLY A 1 85 ? -2.554 2.413 0.773 1.00 96.00 85 GLY A C 1
ATOM 624 O O . GLY A 1 85 ? -3.429 2.409 1.634 1.00 96.00 85 GLY A O 1
ATOM 625 N N . ALA A 1 86 ? -1.255 2.341 1.085 1.00 96.75 86 ALA A N 1
ATOM 626 C CA . ALA A 1 86 ? -0.770 2.339 2.467 1.00 96.75 86 ALA A CA 1
ATOM 627 C C . ALA A 1 86 ? -1.056 3.672 3.174 1.00 96.75 86 ALA A C 1
ATOM 629 O O . ALA A 1 86 ? -1.594 3.670 4.280 1.00 96.75 86 ALA A O 1
ATOM 630 N N . ASP A 1 87 ? -0.758 4.789 2.508 1.00 96.94 87 ASP A N 1
ATOM 631 C CA . ASP A 1 87 ? -1.032 6.134 3.015 1.00 96.94 87 ASP A CA 1
ATOM 632 C C . ASP A 1 87 ? -2.539 6.354 3.199 1.00 96.94 87 ASP A C 1
ATOM 634 O O . ASP A 1 87 ? -2.970 6.864 4.227 1.00 96.94 87 ASP A O 1
ATOM 638 N N . HIS A 1 88 ? -3.364 5.896 2.254 1.00 97.12 88 HIS A N 1
ATOM 639 C CA . HIS A 1 88 ? -4.818 6.000 2.352 1.00 97.12 88 HIS A CA 1
ATOM 640 C C . HIS A 1 88 ? -5.372 5.194 3.538 1.00 97.12 88 HIS A C 1
ATOM 642 O O . HIS A 1 88 ? -6.213 5.696 4.280 1.00 97.12 88 HIS A O 1
ATOM 648 N N . LEU A 1 89 ? -4.879 3.973 3.774 1.00 97.1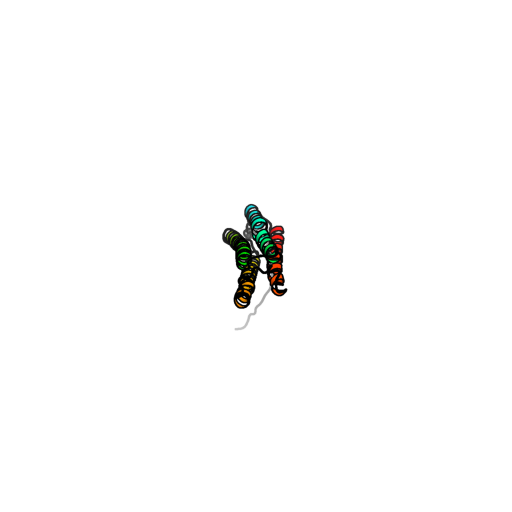9 89 LEU A N 1
ATOM 649 C CA . LEU A 1 89 ? -5.256 3.191 4.959 1.00 97.19 89 LEU A CA 1
ATOM 650 C C . LEU A 1 89 ? -4.869 3.897 6.260 1.00 97.19 89 LEU A C 1
ATOM 652 O O . LEU A 1 89 ? -5.646 3.881 7.217 1.00 97.19 89 LEU A O 1
ATOM 656 N N . ARG A 1 90 ? -3.693 4.533 6.288 1.00 97.06 90 ARG A N 1
ATOM 657 C CA . ARG A 1 90 ? -3.263 5.335 7.431 1.00 97.06 90 ARG A CA 1
ATOM 658 C C . ARG A 1 90 ? -4.157 6.551 7.642 1.00 97.06 90 ARG A C 1
ATOM 660 O O . ARG A 1 90 ? -4.562 6.791 8.771 1.00 97.06 90 ARG A O 1
ATOM 667 N N . ASP A 1 91 ? -4.493 7.277 6.583 1.00 97.06 91 ASP A N 1
ATOM 668 C CA . ASP A 1 91 ? -5.366 8.451 6.655 1.00 97.06 91 ASP A CA 1
ATOM 669 C C . ASP A 1 91 ? -6.770 8.086 7.167 1.00 97.06 91 ASP A C 1
ATOM 671 O O . ASP A 1 91 ? -7.379 8.851 7.919 1.00 97.06 91 ASP A O 1
ATOM 675 N N . LEU A 1 92 ? -7.281 6.906 6.791 1.00 96.38 92 LEU A N 1
ATOM 676 C CA . LEU A 1 92 ? -8.546 6.380 7.305 1.00 96.38 92 LEU A CA 1
ATOM 677 C C . LEU A 1 92 ? -8.462 6.089 8.815 1.00 96.38 92 LEU A C 1
ATOM 679 O O . LEU A 1 92 ? -9.351 6.511 9.553 1.00 96.38 92 LEU A O 1
ATOM 683 N N . ASP A 1 93 ? -7.396 5.428 9.282 1.00 94.62 93 ASP A N 1
ATOM 684 C CA . ASP A 1 93 ? -7.186 5.141 10.714 1.00 94.62 93 ASP A CA 1
ATOM 685 C C . ASP A 1 93 ? -6.932 6.421 11.532 1.00 94.62 93 ASP A C 1
ATOM 687 O O . ASP A 1 93 ? -7.486 6.592 12.611 1.00 94.62 93 ASP A O 1
ATOM 691 N N . ASP A 1 94 ? -6.169 7.382 11.011 1.00 93.06 94 ASP A N 1
ATOM 692 C CA . ASP A 1 94 ? -5.928 8.660 11.693 1.00 93.06 94 ASP A CA 1
ATOM 693 C C . ASP A 1 94 ? -7.214 9.511 11.799 1.00 93.06 94 ASP A C 1
ATOM 695 O O . ASP A 1 94 ? -7.368 10.303 12.737 1.00 93.06 94 ASP A O 1
ATOM 699 N N . GLY A 1 95 ? -8.143 9.362 10.846 1.00 92.94 95 GLY A N 1
ATOM 700 C CA . GLY A 1 95 ? -9.442 10.037 10.843 1.00 92.94 95 GLY A CA 1
ATOM 701 C C . GLY A 1 95 ? -10.446 9.445 11.836 1.00 92.94 95 GLY A C 1
ATOM 702 O O . GLY A 1 95 ? -11.160 10.193 12.511 1.00 92.94 95 GLY A O 1
ATOM 703 N N . GLU A 1 96 ? -10.492 8.118 11.938 1.00 92.88 96 GLU A N 1
ATOM 704 C CA . GLU A 1 96 ? -11.344 7.372 12.864 1.00 92.88 96 GLU A CA 1
ATOM 705 C C . GLU A 1 96 ? -10.594 6.106 13.333 1.00 92.88 96 GLU A C 1
ATOM 707 O O . GLU A 1 96 ? -10.653 5.074 12.667 1.00 92.88 96 GLU A O 1
ATOM 712 N N . PRO A 1 97 ? -9.861 6.169 14.462 1.00 91.50 97 PRO A N 1
ATOM 713 C CA . PRO A 1 97 ? -8.958 5.090 14.858 1.00 91.50 97 PRO A CA 1
ATOM 714 C C . PRO A 1 97 ? -9.667 3.767 15.109 1.00 91.50 97 PRO A C 1
ATOM 716 O O . PRO A 1 97 ? -10.593 3.693 15.919 1.00 91.50 97 PRO A O 1
ATOM 719 N N . VAL A 1 98 ? -9.163 2.700 14.488 1.00 92.56 98 VAL A N 1
ATOM 720 C CA . VAL A 1 98 ? -9.639 1.338 14.726 1.00 92.56 98 VAL A CA 1
ATOM 721 C C . VAL A 1 98 ? -8.765 0.694 15.809 1.00 92.56 98 VAL A C 1
ATOM 723 O O . VAL A 1 98 ? -7.563 0.482 15.598 1.00 92.56 98 VAL A O 1
ATOM 726 N N . PRO A 1 99 ? -9.317 0.343 16.987 1.00 91.31 99 PRO A N 1
ATOM 727 C CA . PRO A 1 99 ? -8.526 -0.206 18.085 1.00 91.31 99 PRO A CA 1
ATOM 728 C C . PRO A 1 99 ? -7.740 -1.460 17.679 1.00 91.31 99 PRO A C 1
ATOM 730 O O . PRO A 1 99 ? -8.311 -2.507 17.397 1.00 91.31 99 PRO A O 1
ATOM 733 N N . GLY A 1 100 ? -6.407 -1.365 17.686 1.00 92.38 100 GLY A N 1
ATOM 734 C CA . GLY A 1 100 ? -5.506 -2.472 17.340 1.00 92.38 100 GLY A CA 1
ATOM 735 C C . GLY A 1 100 ? -5.019 -2.503 15.886 1.00 92.38 100 GLY A C 1
ATOM 736 O O . GLY A 1 100 ? -4.126 -3.297 15.591 1.00 92.38 100 GLY A O 1
ATOM 737 N N . LEU A 1 101 ? -5.512 -1.617 15.014 1.00 94.94 101 LEU A N 1
ATOM 738 C CA . LEU A 1 101 ? -5.125 -1.563 13.599 1.00 94.94 101 LEU A CA 1
ATOM 739 C C . LEU A 1 101 ? -3.773 -0.871 13.362 1.00 94.94 101 LEU A C 1
ATOM 741 O O . LEU A 1 101 ? -2.935 -1.387 12.621 1.00 94.94 101 LEU A O 1
ATOM 745 N N . ALA A 1 102 ? -3.510 0.247 14.043 1.00 95.38 102 ALA A N 1
ATOM 746 C CA . ALA A 1 102 ? -2.277 1.031 13.910 1.00 95.38 102 ALA A CA 1
ATOM 747 C C . ALA A 1 102 ? -0.952 0.218 13.867 1.00 95.38 102 ALA A C 1
ATOM 749 O O . ALA A 1 102 ? -0.110 0.489 13.006 1.00 95.38 102 ALA A O 1
ATOM 750 N N . PRO A 1 103 ? -0.700 -0.792 14.733 1.00 96.62 103 PRO A N 1
ATOM 751 C CA . PRO A 1 103 ? 0.527 -1.589 14.648 1.00 96.62 103 PRO A CA 1
ATOM 752 C C . PRO A 1 103 ? 0.609 -2.487 13.403 1.00 96.62 103 PRO A C 1
ATOM 754 O O . PRO A 1 103 ? 1.720 -2.827 12.990 1.00 96.62 103 PRO A O 1
ATOM 757 N N . LEU A 1 104 ? -0.520 -2.897 12.817 1.00 97.00 104 LEU A N 1
ATOM 758 C CA . LEU A 1 104 ? -0.539 -3.626 11.545 1.00 97.00 104 LEU A CA 1
ATOM 759 C C . LEU A 1 104 ? -0.214 -2.676 10.390 1.00 97.00 104 LEU A C 1
ATOM 761 O O . LEU A 1 104 ? 0.664 -2.990 9.587 1.00 97.00 104 LEU A O 1
ATOM 765 N N . LEU A 1 105 ? -0.816 -1.481 10.377 1.00 96.62 105 LEU A N 1
ATOM 766 C CA . LEU A 1 105 ? -0.528 -0.448 9.375 1.00 96.62 105 LEU A CA 1
ATOM 767 C C . LEU A 1 105 ? 0.943 -0.021 9.397 1.00 96.62 105 LEU A C 1
ATOM 769 O O . LEU A 1 105 ? 1.592 0.005 8.356 1.00 96.62 105 LEU A O 1
ATOM 773 N N . GLY A 1 106 ? 1.528 0.185 10.580 1.00 97.25 106 GLY A N 1
ATOM 774 C CA . GLY A 1 106 ? 2.952 0.518 10.689 1.00 97.25 106 GLY A CA 1
ATOM 775 C C . GLY A 1 106 ? 3.889 -0.587 10.176 1.00 97.25 106 GLY A C 1
ATOM 776 O O . GLY A 1 106 ? 4.952 -0.301 9.623 1.00 97.25 106 GLY A O 1
ATOM 777 N N . GLN A 1 107 ? 3.513 -1.862 10.327 1.00 97.56 107 GLN A N 1
ATOM 778 C CA . GLN A 1 107 ? 4.271 -2.978 9.745 1.00 97.56 107 GLN A CA 1
ATOM 779 C C . GLN A 1 107 ? 4.106 -3.047 8.228 1.00 97.56 107 GLN A C 1
ATOM 781 O O . GLN A 1 107 ? 5.080 -3.322 7.523 1.00 97.56 107 GLN A O 1
ATOM 786 N N . PHE A 1 108 ? 2.893 -2.796 7.741 1.00 97.31 108 PHE A N 1
ATOM 787 C CA . PHE A 1 108 ? 2.569 -2.767 6.324 1.00 97.31 108 PHE A CA 1
ATOM 788 C C . PHE A 1 108 ? 3.337 -1.655 5.597 1.00 97.31 108 PHE A C 1
ATOM 790 O O . PHE A 1 108 ? 4.072 -1.946 4.655 1.00 97.31 108 PHE A O 1
ATOM 797 N N . GLU A 1 109 ? 3.300 -0.421 6.104 1.00 96.62 109 GLU A N 1
ATOM 798 C CA . GLU A 1 109 ? 4.079 0.716 5.589 1.00 96.62 109 GLU A CA 1
ATOM 799 C C . GLU A 1 109 ? 5.578 0.404 5.521 1.00 96.62 109 GLU A C 1
ATOM 801 O O . GLU A 1 109 ? 6.238 0.640 4.505 1.00 96.62 109 GLU A O 1
ATOM 806 N N . ALA A 1 110 ? 6.131 -0.184 6.587 1.00 96.38 110 ALA A N 1
ATOM 807 C CA . ALA A 1 110 ? 7.537 -0.564 6.620 1.00 96.38 110 ALA A CA 1
ATOM 808 C C . ALA A 1 110 ? 7.875 -1.621 5.554 1.00 96.38 110 ALA A C 1
ATOM 810 O O . ALA A 1 110 ? 8.931 -1.538 4.920 1.00 96.38 110 ALA A O 1
ATOM 811 N N . ALA A 1 111 ? 6.988 -2.595 5.332 1.00 96.12 111 ALA A N 1
ATOM 812 C CA . ALA A 1 111 ? 7.161 -3.614 4.301 1.00 96.12 111 ALA A CA 1
ATOM 813 C C . ALA A 1 111 ? 7.080 -3.017 2.885 1.00 96.12 111 ALA A C 1
ATOM 815 O O . ALA A 1 111 ? 7.917 -3.341 2.038 1.00 96.12 111 ALA A O 1
ATOM 816 N N . VAL A 1 112 ? 6.142 -2.096 2.638 1.00 95.38 112 VAL A N 1
ATOM 817 C CA . VAL A 1 112 ? 6.024 -1.367 1.364 1.00 95.38 112 VAL A CA 1
ATOM 818 C C . VAL A 1 112 ? 7.289 -0.549 1.089 1.00 95.38 112 VAL A C 1
ATOM 820 O O . VAL A 1 112 ? 7.876 -0.656 0.007 1.00 95.38 112 VAL A O 1
ATOM 823 N N . ALA A 1 113 ? 7.780 0.195 2.083 1.00 95.00 113 ALA A N 1
ATOM 824 C CA . ALA A 1 113 ? 9.018 0.963 1.972 1.00 95.00 113 ALA A CA 1
ATOM 825 C C . ALA A 1 113 ? 10.238 0.064 1.693 1.00 95.00 113 ALA A C 1
ATOM 827 O O . ALA A 1 113 ? 11.099 0.399 0.870 1.00 95.00 113 ALA A O 1
ATOM 828 N N . GLU A 1 114 ? 10.314 -1.108 2.332 1.00 93.44 114 GLU A N 1
ATOM 829 C CA . GLU A 1 114 ? 11.380 -2.082 2.086 1.00 93.44 114 GLU A CA 1
ATOM 830 C C . GLU A 1 114 ? 11.319 -2.660 0.662 1.00 93.44 114 GLU A C 1
ATOM 832 O O . GLU A 1 114 ? 12.360 -2.795 0.003 1.00 93.44 114 GLU A O 1
ATOM 837 N N . ALA A 1 115 ? 10.118 -2.962 0.161 1.00 90.56 115 ALA A N 1
ATOM 838 C CA . ALA A 1 115 ? 9.902 -3.428 -1.206 1.00 90.56 115 ALA A CA 1
ATOM 839 C C . ALA A 1 115 ? 10.285 -2.358 -2.243 1.00 90.56 115 ALA A C 1
ATOM 841 O O . ALA A 1 115 ? 10.949 -2.678 -3.239 1.00 90.56 115 ALA A O 1
ATOM 842 N N . ARG A 1 116 ? 9.952 -1.080 -2.002 1.00 91.38 116 ARG A N 1
ATOM 843 C CA . ARG A 1 116 ? 10.382 0.041 -2.856 1.00 91.38 116 ARG A CA 1
ATOM 844 C C . ARG A 1 116 ? 11.902 0.161 -2.885 1.00 91.38 116 ARG A C 1
ATOM 846 O O . ARG A 1 116 ? 12.492 0.173 -3.964 1.00 91.38 116 ARG A O 1
ATOM 853 N N . LYS A 1 117 ? 12.551 0.177 -1.722 1.00 89.81 117 LYS A N 1
ATOM 854 C CA . LYS A 1 117 ? 14.012 0.296 -1.631 1.00 89.81 117 LYS A CA 1
ATOM 855 C C . LYS A 1 117 ? 14.740 -0.844 -2.349 1.00 89.81 117 LYS A C 1
ATOM 857 O O . LYS A 1 117 ? 15.661 -0.603 -3.123 1.00 89.81 117 LYS A O 1
ATOM 862 N N . GLU A 1 118 ? 14.318 -2.091 -2.142 1.00 85.81 118 GLU A N 1
ATOM 863 C CA . GLU A 1 118 ? 14.939 -3.234 -2.829 1.00 85.81 118 GLU A CA 1
ATOM 864 C C . GLU A 1 118 ? 14.689 -3.185 -4.343 1.00 85.81 118 GLU A C 1
ATOM 866 O O . GLU A 1 118 ? 15.547 -3.585 -5.131 1.00 85.81 118 GLU A O 1
ATOM 871 N N . THR A 1 119 ? 13.533 -2.664 -4.766 1.00 82.44 119 THR A N 1
ATOM 872 C CA . THR A 1 119 ? 13.263 -2.408 -6.183 1.00 82.44 119 THR A CA 1
ATOM 873 C C . THR A 1 119 ? 14.301 -1.445 -6.749 1.00 82.44 119 THR A C 1
ATOM 875 O O . THR A 1 119 ? 14.931 -1.748 -7.761 1.00 82.44 119 THR A O 1
ATOM 878 N N . GLU A 1 120 ? 14.537 -0.312 -6.091 1.00 80.31 120 GLU A N 1
ATOM 879 C CA . GLU A 1 120 ? 15.561 0.646 -6.516 1.00 80.31 120 GLU A CA 1
ATOM 880 C C . GLU A 1 120 ? 16.946 -0.001 -6.623 1.00 80.31 120 GLU A C 1
ATOM 882 O O . GLU A 1 120 ? 17.629 0.216 -7.624 1.00 80.31 120 GLU A O 1
ATOM 887 N N . ASP A 1 121 ? 17.315 -0.879 -5.687 1.00 78.50 121 ASP A N 1
ATOM 888 C CA . ASP A 1 121 ? 18.578 -1.625 -5.723 1.00 78.50 121 ASP A CA 1
ATOM 889 C C . ASP A 1 121 ? 18.667 -2.606 -6.908 1.00 78.50 121 ASP A C 1
ATOM 891 O O . ASP A 1 121 ? 19.715 -2.703 -7.563 1.00 78.50 121 ASP A O 1
ATOM 895 N N . ILE A 1 122 ? 17.570 -3.307 -7.236 1.00 74.44 122 ILE A N 1
ATOM 896 C CA . ILE A 1 122 ? 17.484 -4.174 -8.426 1.00 74.44 122 ILE A CA 1
ATOM 897 C C . ILE A 1 122 ? 17.776 -3.364 -9.689 1.00 74.44 122 ILE A C 1
ATOM 899 O O . ILE A 1 122 ? 18.496 -3.838 -10.576 1.00 74.44 122 ILE A O 1
ATOM 903 N N . PHE A 1 123 ? 17.228 -2.150 -9.778 1.00 71.06 123 PHE A N 1
ATOM 904 C CA . PHE A 1 123 ? 17.396 -1.295 -10.947 1.00 71.06 123 PHE A CA 1
ATOM 905 C C . PHE A 1 123 ? 18.746 -0.562 -10.972 1.00 71.06 123 PHE A C 1
ATOM 907 O O . PHE A 1 123 ? 19.364 -0.469 -12.035 1.00 71.06 123 PHE A O 1
ATOM 914 N N . TYR A 1 124 ? 19.282 -0.150 -9.825 1.00 61.91 124 TYR A N 1
ATOM 915 C CA . TYR A 1 124 ? 20.579 0.520 -9.718 1.00 61.91 124 TYR A CA 1
ATOM 916 C C . TYR A 1 124 ? 21.746 -0.387 -10.137 1.00 61.91 124 TYR A C 1
ATOM 918 O O . TYR A 1 124 ? 22.581 0.002 -10.959 1.00 61.91 124 TYR A O 1
ATOM 926 N N . PHE A 1 125 ? 21.779 -1.637 -9.657 1.00 55.78 125 PHE A N 1
ATOM 927 C CA . PHE A 1 125 ? 22.838 -2.592 -10.016 1.00 55.78 125 PHE A CA 1
ATOM 928 C C . PHE A 1 125 ? 22.869 -2.911 -11.522 1.00 55.78 125 PHE A C 1
ATOM 930 O O . PHE A 1 125 ? 23.919 -3.232 -12.087 1.00 55.78 125 PHE A O 1
ATOM 937 N N . ARG A 1 126 ? 21.718 -2.803 -12.195 1.00 57.06 126 ARG A N 1
ATOM 938 C CA . ARG A 1 126 ? 21.607 -3.040 -13.637 1.00 57.06 126 ARG A CA 1
ATOM 939 C C . ARG A 1 126 ? 22.119 -1.878 -14.481 1.00 57.06 126 ARG A C 1
ATOM 941 O O . ARG A 1 126 ? 22.743 -2.146 -15.502 1.00 57.06 126 ARG A O 1
ATOM 948 N N . VAL A 1 127 ? 21.957 -0.626 -14.048 1.00 54.38 127 VAL A N 1
ATOM 949 C CA . VAL A 1 127 ? 22.538 0.533 -14.757 1.00 54.38 127 VAL A CA 1
ATOM 950 C C . VAL A 1 127 ? 24.069 0.441 -14.797 1.00 54.38 127 VAL A C 1
ATOM 952 O O . VAL A 1 127 ? 24.684 0.770 -15.808 1.00 54.38 127 VAL A O 1
ATOM 955 N N . LEU A 1 128 ? 24.696 -0.097 -13.745 1.00 51.97 128 LEU A N 1
ATOM 956 C CA . LEU A 1 128 ? 26.153 -0.258 -13.685 1.00 51.97 128 LEU A CA 1
ATOM 957 C C . LEU A 1 128 ? 26.697 -1.411 -14.550 1.00 51.97 128 LEU A C 1
ATOM 959 O O . LEU A 1 128 ? 27.866 -1.381 -14.926 1.00 51.97 128 LEU A O 1
ATOM 963 N N . ASN A 1 129 ? 25.869 -2.405 -14.895 1.00 46.72 129 ASN A N 1
ATOM 964 C CA . ASN A 1 129 ? 26.265 -3.550 -15.731 1.00 46.72 129 ASN A CA 1
ATOM 965 C C . ASN A 1 129 ? 25.870 -3.414 -17.211 1.00 46.72 129 ASN A C 1
ATOM 967 O O . ASN A 1 129 ? 26.260 -4.252 -18.023 1.00 46.72 129 ASN A O 1
ATOM 971 N N . VAL A 1 130 ? 25.108 -2.381 -17.581 1.00 48.44 130 VAL A N 1
ATOM 972 C CA . VAL A 1 130 ? 24.532 -2.234 -18.924 1.00 48.44 130 VAL A CA 1
ATOM 973 C C . VAL A 1 130 ? 24.848 -0.845 -19.485 1.00 48.44 130 VAL A C 1
ATOM 975 O O . VAL A 1 130 ? 23.977 -0.006 -19.677 1.00 48.44 130 VAL A O 1
ATOM 978 N N . TYR A 1 131 ? 26.117 -0.617 -19.830 1.00 43.19 131 TYR A N 1
ATOM 979 C CA . TYR A 1 131 ? 26.500 0.438 -20.786 1.00 43.19 131 TYR A CA 1
ATOM 980 C C . TYR A 1 131 ? 26.222 0.042 -22.248 1.00 43.19 131 TYR A C 1
ATOM 982 O O . TYR A 1 131 ? 26.644 0.720 -23.182 1.00 43.19 131 TYR A O 1
ATOM 990 N N . THR A 1 132 ? 25.493 -1.049 -22.476 1.00 46.25 132 THR A N 1
ATOM 991 C CA . THR A 1 132 ? 25.060 -1.464 -23.806 1.00 46.25 132 THR A CA 1
ATOM 992 C C . THR A 1 132 ? 23.557 -1.239 -23.918 1.00 46.25 132 THR A C 1
ATOM 994 O O . THR A 1 132 ? 22.769 -2.092 -23.518 1.00 46.25 132 THR A O 1
ATOM 997 N N . GLN A 1 133 ? 23.157 -0.107 -24.510 1.00 50.47 133 GLN A N 1
ATOM 998 C CA . GLN A 1 133 ? 21.791 0.213 -24.981 1.00 50.47 133 GLN A CA 1
ATOM 999 C C . GLN A 1 133 ? 21.260 -0.773 -26.050 1.00 50.47 133 GLN A C 1
ATOM 1001 O O . GLN A 1 133 ? 20.429 -0.440 -26.890 1.00 50.47 133 GLN A O 1
ATOM 1006 N N . THR A 1 134 ? 21.777 -1.995 -26.088 1.00 48.31 134 THR A N 1
ATOM 1007 C CA . THR A 1 134 ? 21.290 -3.056 -26.953 1.00 48.31 134 THR A CA 1
ATOM 1008 C C . THR A 1 134 ? 19.951 -3.556 -26.418 1.00 48.31 134 THR A C 1
ATOM 1010 O O . THR A 1 134 ? 19.885 -3.904 -25.237 1.00 48.31 134 THR A O 1
ATOM 1013 N N . PRO A 1 135 ? 18.905 -3.636 -27.259 1.00 49.03 135 PRO A N 1
ATOM 1014 C CA . PRO A 1 135 ? 17.632 -4.237 -26.888 1.00 49.03 135 PRO A CA 1
ATOM 1015 C C . PRO A 1 135 ? 17.850 -5.731 -26.639 1.00 49.03 135 PRO A C 1
ATOM 1017 O O . PRO A 1 135 ? 17.834 -6.551 -27.555 1.00 49.03 135 PRO A O 1
ATOM 1020 N N . VAL A 1 136 ? 18.111 -6.084 -25.387 1.00 54.06 136 VAL A N 1
ATOM 1021 C CA . VAL A 1 136 ? 18.142 -7.465 -24.920 1.00 54.06 136 VAL A CA 1
ATOM 1022 C C . VAL A 1 136 ? 16.844 -7.663 -24.160 1.00 54.06 136 VAL A C 1
ATOM 1024 O O . VAL A 1 136 ? 16.588 -6.930 -23.210 1.00 54.06 136 VAL A O 1
ATOM 1027 N N . LEU A 1 137 ? 16.029 -8.638 -24.575 1.00 50.97 137 LEU A N 1
ATOM 1028 C CA . LEU A 1 137 ? 14.850 -9.070 -23.821 1.00 50.97 137 LEU A CA 1
ATOM 1029 C C . LEU A 1 137 ? 15.284 -9.378 -22.384 1.00 50.97 137 LEU A C 1
ATOM 1031 O O . LEU A 1 137 ? 15.900 -10.413 -22.114 1.00 50.97 137 LEU A O 1
ATOM 1035 N N . SER A 1 138 ? 15.010 -8.462 -21.458 1.00 54.31 138 SER A N 1
ATOM 1036 C CA . SER A 1 138 ? 15.514 -8.556 -20.095 1.00 54.31 138 SER A CA 1
ATOM 1037 C C . SER A 1 138 ? 14.610 -9.475 -19.284 1.00 54.31 138 SER A C 1
ATOM 1039 O O . SER A 1 138 ? 13.795 -9.029 -18.485 1.00 54.31 138 SER A O 1
ATOM 1041 N N . ARG A 1 139 ? 14.758 -10.791 -19.463 1.00 55.78 139 ARG A N 1
ATOM 1042 C CA . ARG A 1 139 ? 14.241 -11.780 -18.506 1.00 55.78 139 ARG A CA 1
ATOM 1043 C C . ARG A 1 139 ? 15.332 -12.093 -17.494 1.00 55.78 139 ARG A C 1
ATOM 1045 O O . ARG A 1 139 ? 15.925 -13.166 -17.508 1.00 55.78 139 ARG A O 1
ATOM 1052 N N . HIS A 1 140 ? 15.692 -11.100 -16.691 1.00 59.88 140 HIS A N 1
ATOM 1053 C CA . HIS A 1 140 ? 16.704 -11.314 -15.667 1.00 59.88 140 HIS A CA 1
ATOM 1054 C C . HIS A 1 140 ? 16.068 -11.904 -14.409 1.00 59.88 140 HIS A C 1
ATOM 1056 O O . HIS A 1 140 ? 15.027 -11.410 -13.973 1.00 59.88 140 HIS A O 1
ATOM 1062 N N . PRO A 1 141 ? 16.696 -12.923 -13.804 1.00 67.44 141 PRO A N 1
ATOM 1063 C CA . PRO A 1 141 ? 16.194 -13.507 -12.574 1.00 67.44 141 PRO A CA 1
ATOM 1064 C C . PRO A 1 141 ? 16.189 -12.447 -11.468 1.00 67.44 141 PRO A C 1
ATOM 1066 O O . PRO A 1 141 ? 17.208 -11.818 -11.175 1.00 67.44 141 PRO A O 1
ATOM 1069 N N . ILE A 1 142 ? 15.013 -12.228 -10.888 1.00 77.44 142 ILE A N 1
ATOM 1070 C CA . ILE A 1 142 ? 14.830 -11.425 -9.681 1.00 77.44 142 ILE A CA 1
ATOM 1071 C C . ILE A 1 142 ? 15.260 -12.277 -8.486 1.00 77.44 142 ILE A C 1
ATOM 1073 O O . ILE A 1 142 ? 14.948 -13.470 -8.438 1.00 77.44 142 ILE A O 1
ATOM 1077 N N . ARG A 1 143 ? 16.014 -11.685 -7.551 1.00 80.94 143 ARG A N 1
ATOM 1078 C CA . ARG A 1 143 ? 16.523 -12.401 -6.371 1.00 80.94 143 ARG A CA 1
ATOM 1079 C C . ARG A 1 143 ? 15.349 -12.956 -5.546 1.00 80.94 143 ARG A C 1
ATOM 1081 O O . ARG A 1 143 ? 14.382 -12.222 -5.359 1.00 80.94 143 ARG A O 1
ATOM 1088 N N . PRO A 1 144 ? 15.433 -14.191 -5.015 1.00 84.88 144 PRO A N 1
ATOM 1089 C CA . PRO A 1 144 ? 14.399 -14.755 -4.139 1.00 84.88 144 PRO A CA 1
ATOM 1090 C C . PRO A 1 144 ? 14.000 -13.822 -2.989 1.00 84.88 144 PRO A C 1
ATOM 1092 O O . PRO A 1 144 ? 12.816 -13.591 -2.780 1.00 84.88 144 PRO A O 1
ATOM 1095 N N . SER A 1 145 ? 14.986 -13.175 -2.361 1.00 83.56 145 SER A N 1
ATOM 1096 C CA . SER A 1 145 ? 14.792 -12.221 -1.261 1.00 83.56 145 SER A CA 1
ATOM 1097 C C . SER A 1 145 ? 13.920 -11.010 -1.604 1.00 83.56 145 SER A C 1
ATOM 1099 O O . SER A 1 145 ? 13.427 -10.339 -0.710 1.00 83.56 145 SER A O 1
ATOM 1101 N N . TYR A 1 146 ? 13.755 -10.679 -2.887 1.00 85.81 146 TYR A N 1
ATOM 1102 C CA . TYR A 1 146 ? 12.829 -9.629 -3.298 1.00 85.81 146 TYR A CA 1
ATOM 1103 C C . TYR A 1 146 ? 11.383 -10.127 -3.323 1.00 85.81 146 TYR A C 1
ATOM 1105 O O . TYR A 1 146 ? 10.481 -9.412 -2.895 1.00 85.81 146 TYR A O 1
ATOM 1113 N N . TRP A 1 147 ? 11.160 -11.352 -3.806 1.00 90.38 147 TRP A N 1
ATOM 1114 C CA . TRP A 1 147 ? 9.830 -11.957 -3.788 1.00 90.38 147 TRP A CA 1
ATOM 1115 C C . TRP A 1 147 ? 9.330 -12.100 -2.355 1.00 90.38 147 TRP A C 1
ATOM 1117 O O . TRP A 1 147 ? 8.216 -11.683 -2.090 1.00 90.38 147 TRP A O 1
ATOM 1127 N N . GLU A 1 148 ? 10.198 -12.512 -1.427 1.00 92.69 148 GLU A N 1
ATOM 1128 C CA . GLU A 1 148 ? 9.887 -12.573 0.009 1.00 92.69 148 GLU A CA 1
ATOM 1129 C C . GLU A 1 148 ? 9.393 -11.230 0.577 1.00 92.69 148 GLU A C 1
ATOM 1131 O O . GLU A 1 148 ? 8.521 -11.206 1.439 1.00 92.69 148 GLU A O 1
ATOM 1136 N N . LYS A 1 149 ? 9.908 -10.095 0.084 1.00 92.62 149 LYS A N 1
ATOM 1137 C CA . LYS A 1 149 ? 9.455 -8.761 0.513 1.00 92.62 149 LYS A CA 1
ATOM 1138 C C . LYS A 1 149 ? 8.071 -8.420 -0.027 1.00 92.62 149 LYS A C 1
ATOM 1140 O O . LYS A 1 149 ? 7.266 -7.862 0.706 1.00 92.62 149 LYS A O 1
ATOM 1145 N N . LEU A 1 150 ? 7.792 -8.751 -1.289 1.00 92.69 150 LEU A N 1
ATOM 1146 C CA . LEU A 1 150 ? 6.451 -8.575 -1.854 1.00 92.69 150 LEU A CA 1
ATOM 1147 C C . LEU A 1 150 ? 5.438 -9.522 -1.219 1.00 92.69 150 LEU A C 1
ATOM 1149 O O . LEU A 1 150 ? 4.316 -9.108 -0.967 1.00 92.69 150 LEU A O 1
ATOM 1153 N N . ASP A 1 151 ? 5.841 -10.760 -0.948 1.00 95.44 151 ASP A N 1
ATOM 1154 C CA . ASP A 1 151 ? 5.017 -11.745 -0.254 1.00 95.44 151 ASP A CA 1
ATOM 1155 C C . ASP A 1 151 ? 4.710 -11.258 1.166 1.00 95.44 151 ASP A C 1
ATOM 1157 O O . ASP A 1 151 ? 3.567 -11.310 1.584 1.00 95.44 151 ASP A O 1
ATOM 1161 N N . ARG A 1 152 ? 5.673 -10.634 1.856 1.00 95.50 152 ARG A N 1
ATOM 1162 C CA . ARG A 1 152 ? 5.417 -9.998 3.155 1.00 95.50 152 ARG A CA 1
ATOM 1163 C C . ARG A 1 152 ? 4.401 -8.852 3.092 1.00 95.50 152 ARG A C 1
ATOM 1165 O O . ARG A 1 152 ? 3.643 -8.678 4.040 1.00 95.50 152 ARG A O 1
ATOM 1172 N N . VAL A 1 153 ? 4.414 -8.040 2.033 1.00 96.31 153 VAL A N 1
ATOM 1173 C CA . VAL A 1 153 ? 3.401 -6.985 1.837 1.00 96.31 153 VAL A CA 1
ATOM 1174 C C . VAL A 1 153 ? 2.018 -7.613 1.646 1.00 96.31 153 VAL A C 1
ATOM 1176 O O . VAL A 1 153 ? 1.064 -7.162 2.268 1.00 96.31 153 VAL A O 1
ATOM 1179 N N . ASP A 1 154 ? 1.935 -8.660 0.826 1.00 96.25 154 ASP A N 1
ATOM 1180 C CA . ASP A 1 154 ? 0.721 -9.452 0.582 1.00 96.25 154 ASP A CA 1
ATOM 1181 C C . ASP A 1 154 ? 0.180 -10.044 1.894 1.00 96.25 154 ASP A C 1
ATOM 1183 O O . ASP A 1 154 ? -0.951 -9.771 2.275 1.00 96.25 154 ASP A O 1
ATOM 1187 N N . ASP A 1 155 ? 1.033 -10.738 2.653 1.00 97.25 155 ASP A N 1
ATOM 1188 C CA . ASP A 1 155 ? 0.683 -11.369 3.928 1.00 97.25 155 ASP A CA 1
ATOM 1189 C C . ASP A 1 155 ? 0.185 -10.346 4.961 1.00 97.25 155 ASP A C 1
ATOM 1191 O O . ASP A 1 155 ? -0.662 -10.661 5.796 1.00 97.25 155 ASP A O 1
ATOM 1195 N N . LEU A 1 156 ? 0.742 -9.130 4.971 1.00 97.44 156 LEU A N 1
ATOM 1196 C CA . LEU A 1 156 ? 0.301 -8.062 5.871 1.00 97.44 156 LEU A CA 1
ATOM 1197 C C . LEU A 1 156 ? -1.013 -7.430 5.405 1.00 97.44 156 LEU A C 1
ATOM 1199 O O . LEU A 1 156 ? -1.835 -7.096 6.251 1.00 97.44 156 LEU A O 1
ATOM 1203 N N . SER A 1 157 ? -1.225 -7.301 4.094 1.00 96.31 157 SER A N 1
ATOM 1204 C CA . SER A 1 157 ? -2.512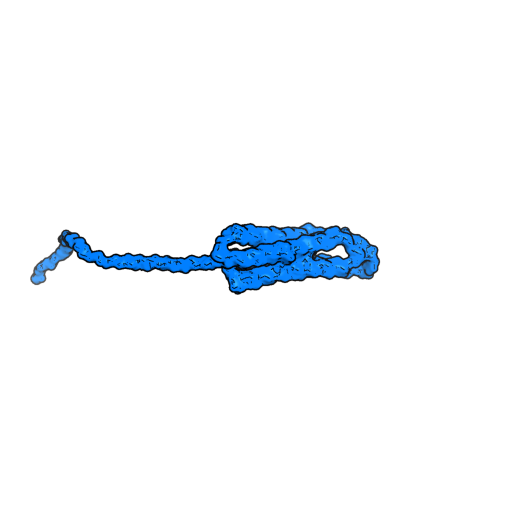 -6.886 3.526 1.00 96.31 157 SER A CA 1
ATOM 1205 C C . SER A 1 157 ? -3.619 -7.866 3.917 1.00 96.31 157 SER A C 1
ATOM 1207 O O . SER A 1 157 ? -4.659 -7.434 4.406 1.00 96.31 157 SER A O 1
ATOM 1209 N N . ASP A 1 158 ? -3.371 -9.170 3.776 1.00 96.88 158 ASP A N 1
ATOM 1210 C CA . ASP A 1 158 ? -4.314 -10.223 4.164 1.00 96.88 158 ASP A CA 1
ATOM 1211 C C . ASP A 1 158 ? -4.573 -10.212 5.679 1.00 96.88 158 ASP A C 1
ATOM 1213 O O . ASP A 1 158 ? -5.714 -10.306 6.114 1.00 96.88 158 ASP A O 1
ATOM 1217 N N . GLN A 1 159 ? -3.538 -10.006 6.504 1.00 97.31 159 GLN A N 1
ATOM 1218 C CA . GLN A 1 159 ? -3.709 -9.860 7.956 1.00 97.31 159 GLN A CA 1
ATOM 1219 C C . GLN A 1 159 ? -4.553 -8.643 8.346 1.00 97.31 159 GLN A C 1
ATOM 1221 O O . GLN A 1 159 ? -5.272 -8.704 9.343 1.00 97.31 159 GLN A O 1
ATOM 1226 N N . ILE A 1 160 ? -4.446 -7.532 7.610 1.00 97.00 160 ILE A N 1
ATOM 1227 C CA . ILE A 1 160 ? -5.294 -6.359 7.842 1.00 97.00 160 ILE A CA 1
ATOM 1228 C C . ILE A 1 160 ? -6.735 -6.679 7.431 1.00 97.00 160 ILE A C 1
ATOM 1230 O O . ILE A 1 160 ? -7.644 -6.378 8.197 1.00 97.00 160 ILE A O 1
ATOM 1234 N N . ASP A 1 161 ? -6.953 -7.314 6.279 1.00 96.19 161 ASP A N 1
ATOM 1235 C CA . ASP A 1 161 ? -8.294 -7.712 5.825 1.00 96.1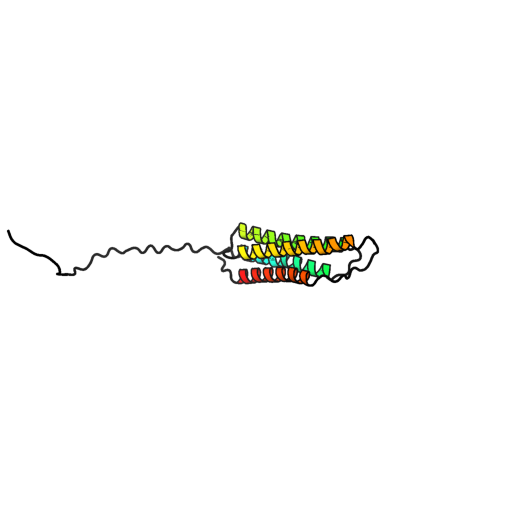9 161 ASP A CA 1
ATOM 1236 C C . ASP A 1 161 ? -8.964 -8.675 6.826 1.00 96.19 161 ASP A C 1
ATOM 1238 O O . ASP A 1 161 ? -10.063 -8.409 7.315 1.00 96.19 161 ASP A O 1
ATOM 1242 N N . ASP A 1 162 ? -8.239 -9.714 7.255 1.00 97.00 162 ASP A N 1
ATOM 1243 C CA . ASP A 1 162 ? -8.666 -10.660 8.293 1.00 97.00 162 ASP A CA 1
ATOM 1244 C C . ASP A 1 162 ? -8.957 -9.953 9.626 1.00 97.00 162 ASP A C 1
ATOM 1246 O O . ASP A 1 162 ? -9.893 -10.308 10.349 1.00 97.00 162 ASP A O 1
ATOM 1250 N N . PHE A 1 163 ? -8.154 -8.952 9.995 1.00 95.69 163 PHE A N 1
ATOM 1251 C CA . PHE A 1 163 ? -8.403 -8.153 11.190 1.00 95.69 163 PHE A CA 1
ATOM 1252 C C . PHE A 1 163 ? -9.722 -7.379 11.061 1.00 95.69 163 PHE A C 1
ATOM 1254 O O . PHE A 1 163 ? -10.555 -7.462 11.965 1.00 95.69 163 PHE A O 1
ATOM 1261 N N . LEU A 1 164 ? -9.946 -6.695 9.934 1.00 94.69 164 LEU A N 1
ATOM 1262 C CA . LEU A 1 164 ? -11.163 -5.922 9.658 1.00 94.69 164 LEU A CA 1
ATOM 1263 C C . LEU A 1 164 ? -12.425 -6.800 9.636 1.00 94.69 164 LEU A C 1
ATOM 1265 O O . LEU A 1 164 ? -13.500 -6.338 10.019 1.00 94.69 164 LEU A O 1
ATOM 1269 N N . ASP A 1 165 ? -12.314 -8.074 9.255 1.00 93.38 165 ASP A N 1
ATOM 1270 C CA . ASP A 1 165 ? -13.400 -9.065 9.335 1.00 93.38 165 ASP A CA 1
ATOM 1271 C C . ASP A 1 165 ? -13.846 -9.397 10.759 1.00 93.38 165 ASP A C 1
ATOM 1273 O O . ASP A 1 165 ? -14.989 -9.804 10.976 1.00 93.38 165 ASP A O 1
ATOM 1277 N N . ASN A 1 166 ? -12.972 -9.182 11.739 1.00 91.69 166 ASN A N 1
ATOM 1278 C CA . ASN A 1 166 ? -13.259 -9.424 13.148 1.00 91.69 166 ASN A CA 1
ATOM 1279 C C . ASN A 1 166 ? -13.596 -8.142 13.927 1.00 91.69 166 ASN A C 1
ATOM 1281 O O . ASN A 1 166 ? -13.910 -8.218 15.118 1.00 91.69 166 ASN A O 1
ATOM 1285 N N . VAL A 1 167 ? -13.551 -6.975 13.279 1.00 91.12 167 VAL A N 1
ATOM 1286 C CA . VAL A 1 167 ? -13.938 -5.699 13.888 1.00 91.12 167 VAL A CA 1
ATOM 1287 C C . VAL A 1 167 ? -15.462 -5.610 13.952 1.00 91.12 167 VAL A C 1
ATOM 1289 O O . VAL A 1 167 ? -16.151 -5.631 12.932 1.00 91.12 167 VAL A O 1
ATOM 1292 N N . ALA A 1 168 ? -15.995 -5.489 15.168 1.00 85.19 168 ALA A N 1
ATOM 1293 C CA . ALA A 1 168 ? -17.384 -5.096 15.366 1.00 85.19 168 ALA A CA 1
ATOM 1294 C C . ALA A 1 168 ? -17.518 -3.604 15.039 1.00 85.19 168 ALA A C 1
ATOM 1296 O O . ALA A 1 168 ? -16.794 -2.786 15.605 1.00 85.19 168 ALA A O 1
ATOM 1297 N N . CYS A 1 169 ? -18.409 -3.279 14.106 1.00 84.88 169 CYS A N 1
ATOM 1298 C CA . CYS A 1 169 ? -18.704 -1.908 13.722 1.00 84.88 169 CYS A CA 1
ATOM 1299 C C . CYS A 1 169 ? -20.075 -1.474 14.250 1.00 84.88 169 CYS A C 1
ATOM 1301 O O . CYS A 1 169 ? -20.982 -2.308 14.365 1.00 84.88 169 CYS A O 1
ATOM 1303 N N . ASP A 1 170 ? -20.193 -0.182 14.560 1.00 76.38 170 ASP A N 1
ATOM 1304 C CA . ASP A 1 170 ? -21.391 0.447 15.137 1.00 76.38 170 ASP A CA 1
ATOM 1305 C C . ASP A 1 170 ? -22.279 1.149 14.094 1.00 76.38 170 ASP A C 1
ATOM 1307 O O . ASP A 1 170 ? -21.753 1.666 13.073 1.00 76.38 170 ASP A O 1
#

Secondary structure (DSSP, 8-state):
-------------------------------PPPPHHHHHHHHHHIIIIIHHHHHHHHHHHHS--S-HHHHHHHHHHHHHHHHHHHHHHHHHHHHS--TTTHHHHHHHHHHHHHHHHHHHHHHHHHHHH----------PPPPHHHHHHHHHHHHHHHHHHHHHHT----

Radius of gyration: 31.44 Å; chains: 1; bounding box: 58×25×122 Å

Organism: Segniliparus rugosus (strain ATCC BAA-974 / DSM 45345 / CCUG 50838 / CIP 108380 / JCM 13579 / CDC 945) (NCBI:txid679197)